Protein AF-A0A511UXM9-F1 (afdb_monomer_lite)

Secondary structure (DSSP, 8-state):
---------TTSSSSTTTSEEEEEETTEEEEEEE-SS-EEEEEE-SS-EEEEEESSS-HHHHHHHHHHS--GGG-

Sequence (75 aa):
MQESINGVNQGNRSLEDEFTEPLEIQGKNIFFKENEVHKQMILLTASYSLTISSSQLSKEELRRILESIDLSVLN

pLDDT: mean 73.9, std 17.39, range [38.75, 91.69]

Radius of gyration: 16.02 Å; chains: 1; bounding box: 49×29×32 Å

Foldseek 3Di:
DDDPDDDDDPPPPPPVVAFDDFDQAPNFTKTWHDDPQKTKIWTDDPPDIDMDIDRPDDPVRVSVVVNPDPCVVVD

Structure (mmCIF, N/CA/C/O backbone):
data_AF-A0A511UXM9-F1
#
_entry.id   AF-A0A511UXM9-F1
#
loop_
_atom_site.group_PDB
_atom_site.id
_atom_site.type_symbol
_atom_site.label_atom_id
_atom_site.label_alt_id
_atom_site.label_comp_id
_atom_site.label_asym_id
_atom_site.label_entity_id
_atom_site.label_seq_id
_atom_site.pdbx_PDB_ins_code
_atom_site.Cartn_x
_atom_site.Cartn_y
_atom_site.Cartn_z
_atom_site.occupancy
_atom_site.B_iso_or_equiv
_atom_site.auth_seq_id
_atom_site.auth_comp_id
_atom_site.auth_asym_id
_atom_site.auth_atom_id
_atom_site.pdbx_PDB_model_num
ATOM 1 N N . MET A 1 1 ? 42.143 22.705 15.891 1.00 45.66 1 MET A N 1
ATOM 2 C CA . MET A 1 1 ? 41.082 21.686 16.002 1.00 45.66 1 MET A CA 1
ATOM 3 C C . MET A 1 1 ? 40.148 21.904 14.831 1.00 45.66 1 MET A C 1
ATOM 5 O O . MET A 1 1 ? 39.518 22.948 14.766 1.00 45.66 1 MET A O 1
ATOM 9 N N . GLN A 1 2 ? 40.179 21.008 13.852 1.00 38.75 2 GLN A N 1
ATOM 10 C CA . GLN A 1 2 ? 39.306 21.046 12.684 1.00 38.75 2 GLN A CA 1
ATOM 11 C C . GLN A 1 2 ? 38.905 19.589 12.469 1.00 38.75 2 GLN A C 1
ATOM 13 O O . GLN A 1 2 ? 39.691 18.784 11.976 1.00 38.75 2 GLN A O 1
ATOM 18 N N . GLU A 1 3 ? 37.763 19.220 13.042 1.00 40.25 3 GLU A N 1
ATOM 19 C CA . GLU A 1 3 ? 37.208 17.876 12.933 1.00 40.25 3 GLU A CA 1
ATOM 20 C C . GLU A 1 3 ? 36.657 17.708 11.518 1.00 40.25 3 GLU A C 1
ATOM 22 O O . GLU A 1 3 ? 35.559 18.153 11.190 1.00 40.25 3 GLU A O 1
ATOM 27 N N . SER A 1 4 ? 37.463 17.098 10.655 1.00 47.31 4 SER A N 1
ATOM 28 C CA . SER A 1 4 ? 37.017 16.582 9.367 1.00 47.31 4 SER A CA 1
ATOM 29 C C . SER A 1 4 ? 36.211 15.311 9.620 1.00 47.31 4 SER A C 1
ATOM 31 O O . SER A 1 4 ? 36.775 14.232 9.804 1.00 47.31 4 SER A O 1
ATOM 33 N N . ILE A 1 5 ? 34.886 15.436 9.662 1.00 44.66 5 ILE A N 1
ATOM 34 C CA . ILE A 1 5 ? 33.990 14.282 9.742 1.00 44.66 5 ILE A CA 1
ATOM 35 C C . ILE A 1 5 ? 33.858 13.682 8.337 1.00 44.66 5 ILE A C 1
ATOM 37 O O . ILE A 1 5 ? 33.204 14.234 7.455 1.00 44.66 5 ILE A O 1
ATOM 41 N N . ASN A 1 6 ? 34.503 12.532 8.145 1.00 44.78 6 ASN A N 1
ATOM 42 C CA . ASN A 1 6 ? 34.155 11.554 7.117 1.00 44.78 6 ASN A CA 1
ATOM 43 C C . ASN A 1 6 ? 32.697 11.093 7.292 1.00 44.78 6 ASN A C 1
ATOM 45 O O . ASN A 1 6 ? 32.288 10.765 8.402 1.00 44.78 6 ASN A O 1
ATOM 49 N N . GLY A 1 7 ? 31.956 10.941 6.194 1.00 39.66 7 GLY A N 1
ATOM 50 C CA . GLY A 1 7 ? 30.650 10.269 6.199 1.00 39.66 7 GLY A CA 1
ATOM 51 C C . GLY A 1 7 ? 29.991 10.298 4.820 1.00 39.66 7 GLY A C 1
ATOM 52 O O . GLY A 1 7 ? 29.159 11.146 4.549 1.00 39.66 7 GLY A O 1
ATOM 53 N N . VAL A 1 8 ? 30.507 9.553 3.839 1.00 42.91 8 VAL A N 1
ATOM 54 C CA . VAL A 1 8 ? 29.960 8.240 3.436 1.00 42.91 8 VAL A CA 1
ATOM 55 C C . VAL A 1 8 ? 28.483 8.311 3.015 1.00 42.91 8 VAL A C 1
ATOM 57 O O . VAL A 1 8 ? 27.596 8.342 3.858 1.00 42.91 8 VAL A O 1
ATOM 60 N N . ASN A 1 9 ? 28.242 8.231 1.698 1.00 44.97 9 ASN A N 1
ATOM 61 C CA . ASN A 1 9 ? 27.048 7.632 1.079 1.00 44.97 9 ASN A CA 1
ATOM 62 C C . ASN A 1 9 ? 25.696 7.912 1.775 1.00 44.97 9 ASN A C 1
ATOM 64 O O . ASN A 1 9 ? 25.060 7.000 2.300 1.00 44.97 9 ASN A O 1
ATOM 68 N N . GLN A 1 10 ? 25.194 9.146 1.709 1.00 42.06 10 GLN A N 1
ATOM 69 C CA . GLN A 1 10 ? 23.818 9.483 2.117 1.00 42.06 10 GLN A CA 1
ATOM 70 C C . GLN A 1 10 ? 22.807 9.408 0.955 1.00 42.06 10 GLN A C 1
ATOM 72 O O . GLN A 1 10 ? 21.859 10.179 0.895 1.00 42.06 10 GLN A O 1
ATOM 77 N N . GLY A 1 11 ? 23.017 8.502 -0.003 1.00 41.03 11 GLY A N 1
ATOM 78 C CA . GLY A 1 11 ? 22.110 8.345 -1.149 1.00 41.03 11 GLY A CA 1
ATOM 79 C C . GLY A 1 11 ? 21.076 7.228 -1.008 1.00 41.03 11 GLY A C 1
ATOM 80 O O . GLY A 1 11 ? 20.082 7.251 -1.717 1.00 41.03 11 GLY A O 1
ATOM 81 N N . ASN A 1 12 ? 21.304 6.242 -0.129 1.00 43.38 12 ASN A N 1
ATOM 82 C CA . ASN A 1 12 ? 20.586 4.959 -0.213 1.00 43.38 12 ASN A CA 1
ATOM 83 C C . ASN A 1 12 ? 20.270 4.284 1.136 1.00 43.38 12 ASN A C 1
ATOM 85 O O . ASN A 1 12 ? 19.953 3.104 1.156 1.00 43.38 12 ASN A O 1
ATOM 89 N N . ARG A 1 13 ? 20.386 4.989 2.272 1.00 42.69 13 ARG A N 1
ATOM 90 C CA . ARG A 1 13 ? 20.273 4.383 3.618 1.00 42.69 13 ARG A CA 1
ATOM 91 C C . ARG A 1 13 ? 19.001 4.708 4.415 1.00 42.69 13 ARG A C 1
ATOM 93 O O . ARG A 1 13 ? 18.899 4.240 5.536 1.00 42.69 13 ARG A O 1
ATOM 100 N N . SER A 1 14 ? 18.050 5.488 3.897 1.00 51.66 14 SER A N 1
ATOM 101 C CA . SER A 1 14 ? 17.002 6.073 4.764 1.00 51.66 14 SER A CA 1
ATOM 102 C C . SER A 1 14 ? 15.596 5.487 4.629 1.00 51.66 14 SER A C 1
ATOM 104 O O . SER A 1 14 ? 14.787 5.691 5.521 1.00 51.66 14 SER A O 1
ATOM 106 N N . LEU A 1 15 ? 15.272 4.755 3.560 1.00 50.88 15 LEU A N 1
ATOM 107 C CA . LEU A 1 15 ? 13.901 4.253 3.372 1.00 50.88 15 LEU A CA 1
ATOM 108 C C . LEU A 1 15 ? 13.670 2.875 4.013 1.00 50.88 15 LEU A C 1
ATOM 110 O O . LEU A 1 15 ? 12.578 2.624 4.510 1.00 50.88 15 LEU A O 1
ATOM 114 N N . GLU A 1 16 ? 14.690 2.013 4.058 1.00 48.97 16 GLU A N 1
ATOM 115 C CA . GLU A 1 16 ? 14.576 0.669 4.654 1.00 48.97 16 GLU A CA 1
ATOM 116 C C . GLU A 1 16 ? 14.510 0.688 6.193 1.00 48.97 16 GLU A C 1
ATOM 118 O O . GLU A 1 16 ? 13.921 -0.209 6.783 1.00 48.97 16 GLU A O 1
ATOM 123 N N . ASP A 1 17 ? 15.058 1.720 6.845 1.00 54.12 17 ASP A N 1
ATOM 124 C CA . ASP A 1 17 ? 15.027 1.869 8.312 1.00 54.12 17 ASP A CA 1
ATOM 125 C C . ASP A 1 17 ? 13.691 2.445 8.823 1.00 54.12 17 ASP A C 1
ATOM 127 O O . ASP A 1 17 ? 13.325 2.273 9.985 1.00 54.12 17 ASP A O 1
ATOM 131 N N . GLU A 1 18 ? 12.941 3.144 7.963 1.00 59.88 18 GLU A N 1
ATOM 132 C CA . GLU A 1 18 ? 11.741 3.879 8.369 1.00 59.88 18 GLU A CA 1
ATOM 133 C C . GLU A 1 18 ? 10.427 3.142 8.091 1.00 59.88 18 GLU A C 1
ATOM 135 O O . GLU A 1 18 ? 9.425 3.462 8.730 1.00 59.88 18 GLU A O 1
ATOM 140 N N . PHE A 1 19 ? 10.397 2.176 7.171 1.00 62.97 19 PHE A N 1
ATOM 141 C CA . PHE A 1 19 ? 9.177 1.460 6.796 1.00 62.97 19 PHE A CA 1
ATOM 142 C C . PHE A 1 19 ? 9.317 -0.043 7.069 1.00 62.97 19 PHE A C 1
ATOM 144 O O . PHE A 1 19 ? 10.311 -0.672 6.725 1.00 62.97 19 PHE A O 1
ATOM 151 N N . THR A 1 20 ? 8.308 -0.623 7.713 1.00 66.69 20 THR A N 1
ATOM 152 C CA . THR A 1 20 ? 8.236 -2.046 8.062 1.00 66.69 20 THR A CA 1
ATOM 153 C C . THR A 1 20 ? 7.901 -2.918 6.841 1.00 66.69 20 THR A C 1
ATOM 155 O O . THR A 1 20 ? 7.420 -2.409 5.829 1.00 66.69 20 THR A O 1
ATOM 158 N N . GLU A 1 21 ? 8.154 -4.229 6.994 1.00 63.38 21 GLU A N 1
ATOM 159 C CA . GLU A 1 21 ? 8.016 -5.367 6.060 1.00 63.38 21 GLU A CA 1
ATOM 160 C C . GLU A 1 21 ? 7.313 -5.121 4.704 1.00 63.38 21 GLU A C 1
ATOM 162 O O . GLU A 1 21 ? 6.190 -4.602 4.668 1.00 63.38 21 GLU A O 1
ATOM 167 N N . PRO A 1 22 ? 7.907 -5.593 3.587 1.00 71.06 22 PRO A N 1
ATOM 168 C CA . PRO A 1 22 ? 7.337 -5.421 2.257 1.00 71.06 22 PRO A CA 1
ATOM 169 C C . PRO A 1 22 ? 6.008 -6.174 2.118 1.00 71.06 22 PRO A C 1
ATOM 171 O O . PRO A 1 22 ? 5.914 -7.382 2.335 1.00 71.06 22 PRO A O 1
ATOM 174 N N . LEU A 1 23 ? 4.971 -5.442 1.723 1.00 82.56 23 LEU A N 1
ATOM 175 C CA . LEU A 1 23 ? 3.677 -5.964 1.303 1.00 82.56 23 LEU A CA 1
ATOM 176 C C . LEU A 1 23 ? 3.649 -6.007 -0.216 1.00 82.56 23 LEU A C 1
ATOM 178 O O . LEU A 1 23 ? 3.921 -5.004 -0.872 1.00 82.56 23 LEU A O 1
ATOM 182 N N . GLU A 1 24 ? 3.254 -7.140 -0.779 1.00 84.69 24 GLU A N 1
ATOM 183 C CA . GLU A 1 24 ? 3.019 -7.222 -2.214 1.00 84.69 24 GLU A CA 1
ATOM 184 C C . GLU A 1 24 ? 1.580 -6.796 -2.533 1.00 84.69 24 GLU A C 1
ATOM 186 O O . GLU A 1 24 ? 0.615 -7.412 -2.071 1.00 84.69 24 GLU A O 1
ATOM 191 N N . ILE A 1 25 ? 1.435 -5.730 -3.324 1.00 84.44 25 ILE A N 1
ATOM 192 C CA . ILE A 1 25 ? 0.154 -5.279 -3.881 1.00 84.44 25 ILE A CA 1
ATOM 193 C C . ILE A 1 25 ? 0.298 -5.230 -5.398 1.00 84.44 25 ILE A C 1
ATOM 195 O O . ILE A 1 25 ? 1.141 -4.501 -5.914 1.00 84.44 25 ILE A O 1
ATOM 199 N N . GLN A 1 26 ? -0.518 -6.007 -6.117 1.00 85.62 26 GLN A N 1
ATOM 200 C CA . GLN A 1 26 ? -0.499 -6.080 -7.588 1.00 85.62 26 GLN A CA 1
ATOM 201 C C . GLN A 1 26 ? 0.909 -6.357 -8.173 1.00 85.62 26 GLN A C 1
ATOM 203 O O . GLN A 1 26 ? 1.282 -5.812 -9.211 1.00 85.62 26 GLN A O 1
ATOM 208 N N . GLY A 1 27 ? 1.722 -7.175 -7.491 1.00 84.31 27 GLY A N 1
ATOM 209 C CA . GLY A 1 27 ? 3.100 -7.486 -7.900 1.00 84.31 27 GLY A CA 1
ATOM 210 C C . GLY A 1 27 ? 4.109 -6.349 -7.683 1.00 84.31 27 GLY A C 1
ATOM 211 O O . GLY A 1 27 ? 5.217 -6.398 -8.218 1.00 84.31 27 GLY A O 1
ATOM 212 N N . LYS A 1 28 ? 3.741 -5.304 -6.931 1.00 84.81 28 LYS A N 1
ATOM 213 C CA . LYS A 1 28 ? 4.627 -4.204 -6.536 1.00 84.81 28 LYS A CA 1
ATOM 214 C C . LYS A 1 28 ? 4.917 -4.276 -5.037 1.00 84.81 28 LYS A C 1
ATOM 216 O O . LYS A 1 28 ? 4.028 -4.576 -4.240 1.00 84.81 28 LYS A O 1
ATOM 221 N N . ASN A 1 29 ? 6.155 -3.950 -4.666 1.00 85.88 29 ASN A N 1
ATOM 222 C CA . ASN A 1 29 ? 6.571 -3.856 -3.270 1.00 85.88 29 ASN A CA 1
ATOM 223 C C . ASN A 1 29 ? 6.083 -2.541 -2.665 1.00 85.88 29 ASN A C 1
ATOM 225 O O . ASN A 1 29 ? 6.453 -1.454 -3.115 1.00 85.88 29 ASN A O 1
ATOM 229 N N . ILE A 1 30 ? 5.260 -2.662 -1.634 1.00 86.62 30 ILE A N 1
ATOM 230 C CA . ILE A 1 30 ? 4.714 -1.558 -0.860 1.00 86.62 30 ILE A CA 1
ATOM 231 C C . ILE A 1 30 ? 5.242 -1.661 0.556 1.00 86.62 30 ILE A C 1
ATOM 233 O O .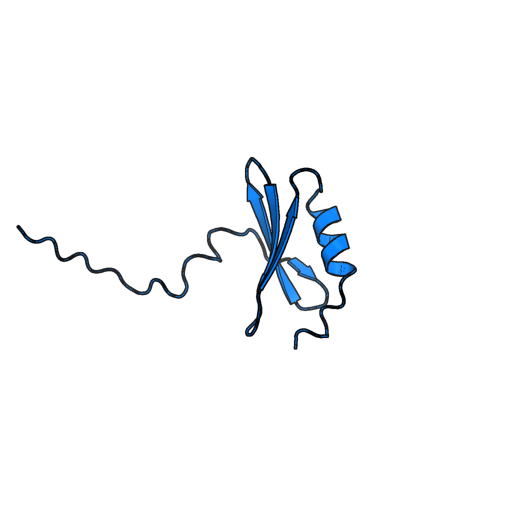 ILE A 1 30 ? 5.208 -2.726 1.165 1.00 86.62 30 ILE A O 1
ATOM 237 N N . PHE A 1 31 ? 5.664 -0.538 1.111 1.00 87.06 31 PHE A N 1
ATOM 238 C CA . PHE A 1 31 ? 6.179 -0.488 2.468 1.00 87.06 31 PHE A CA 1
ATOM 239 C C . PHE A 1 31 ? 5.178 0.222 3.368 1.00 87.06 31 PHE A C 1
ATOM 241 O O . PHE A 1 31 ? 4.552 1.208 2.969 1.00 87.06 31 PHE A O 1
ATOM 248 N N . PHE A 1 32 ? 5.000 -0.292 4.581 1.00 86.81 32 PHE A N 1
ATOM 249 C CA . PHE A 1 32 ? 4.073 0.273 5.556 1.00 86.81 32 PHE A CA 1
ATOM 250 C C . PHE A 1 32 ? 4.845 0.872 6.723 1.00 86.81 32 PHE A C 1
ATOM 252 O O . PHE A 1 32 ? 5.758 0.247 7.243 1.00 86.81 32 PHE A O 1
ATOM 259 N N . LYS A 1 33 ? 4.449 2.058 7.175 1.00 86.75 33 LYS A N 1
ATOM 260 C CA . LYS A 1 33 ? 4.979 2.694 8.380 1.00 86.75 33 LYS A CA 1
ATOM 261 C C . LYS A 1 33 ? 3.826 3.154 9.251 1.00 86.75 33 LYS A C 1
ATOM 263 O O . LYS A 1 33 ? 2.931 3.852 8.782 1.00 86.75 33 LYS A O 1
ATOM 268 N N . GLU A 1 34 ? 3.878 2.804 10.526 1.00 81.50 34 GLU A N 1
ATOM 269 C CA . GLU A 1 34 ? 3.010 3.368 11.554 1.00 81.50 34 GLU A CA 1
ATOM 270 C C . GLU A 1 34 ? 3.867 4.187 12.516 1.00 81.50 34 GLU A C 1
ATOM 272 O O . GLU A 1 34 ? 4.878 3.708 13.025 1.00 81.50 34 GLU A O 1
ATOM 277 N N . ASN A 1 35 ? 3.482 5.440 12.729 1.00 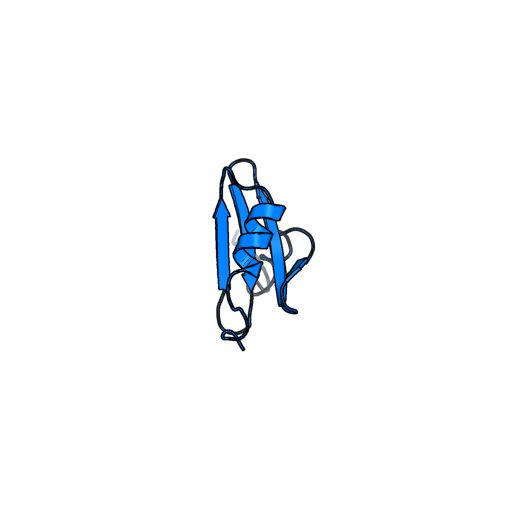78.56 35 ASN A N 1
ATOM 278 C CA . ASN A 1 35 ? 4.000 6.278 13.803 1.00 78.56 35 ASN A CA 1
ATOM 279 C C . ASN A 1 35 ? 2.836 6.709 14.711 1.00 78.56 35 ASN A C 1
ATOM 281 O O . ASN A 1 35 ? 1.676 6.446 14.399 1.00 78.56 35 ASN A O 1
ATOM 285 N N . GLU A 1 36 ? 3.131 7.377 15.829 1.00 72.38 36 GLU A N 1
ATOM 286 C CA . GLU A 1 36 ? 2.121 7.742 16.841 1.00 72.38 36 GLU A CA 1
ATOM 287 C C . GLU A 1 36 ? 0.959 8.599 16.300 1.00 72.38 36 GLU A C 1
ATOM 289 O O . GLU A 1 36 ? -0.095 8.672 16.927 1.00 72.38 36 GLU A O 1
ATOM 294 N N . VAL A 1 37 ? 1.128 9.244 15.141 1.00 76.56 37 VAL A N 1
ATOM 295 C CA . VAL A 1 37 ? 0.163 10.208 14.587 1.00 76.56 37 VAL A CA 1
ATOM 296 C C . VAL A 1 37 ? -0.495 9.696 13.300 1.00 76.56 37 VAL A C 1
ATOM 298 O O . VAL A 1 37 ? -1.650 10.020 13.014 1.00 76.56 37 VAL A O 1
ATOM 301 N N . HIS A 1 38 ? 0.215 8.889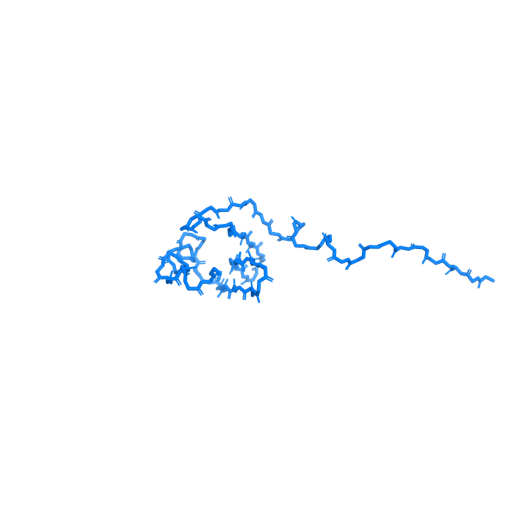 12.512 1.00 84.38 38 HIS A N 1
ATOM 302 C CA . HIS A 1 38 ? -0.198 8.471 11.179 1.00 84.38 38 HIS A CA 1
ATOM 303 C C . HIS A 1 38 ? 0.241 7.050 10.831 1.00 84.38 38 HIS A C 1
ATOM 305 O O . HIS A 1 38 ? 1.340 6.593 11.144 1.00 84.38 38 HIS A O 1
ATOM 311 N N . LYS A 1 39 ? -0.610 6.404 10.042 1.00 87.62 39 LYS A N 1
ATOM 312 C CA . LYS A 1 39 ? -0.326 5.196 9.276 1.00 87.62 39 LYS A CA 1
ATOM 313 C C . LYS A 1 39 ? -0.075 5.597 7.831 1.00 87.62 39 LYS A C 1
ATOM 315 O O . LYS A 1 39 ? -0.826 6.397 7.270 1.00 87.62 39 LYS A O 1
ATOM 320 N N . GLN A 1 40 ? 0.988 5.077 7.236 1.00 87.62 40 GLN A N 1
ATOM 321 C CA . GLN A 1 40 ? 1.441 5.441 5.899 1.00 87.62 40 GLN A CA 1
ATOM 322 C C . GLN A 1 40 ? 1.774 4.183 5.095 1.00 87.62 40 GLN A C 1
ATOM 324 O O . GLN A 1 40 ? 2.400 3.261 5.613 1.00 87.62 40 GLN A O 1
ATOM 329 N N . MET A 1 41 ? 1.382 4.153 3.823 1.00 89.25 41 MET A N 1
ATOM 330 C CA . MET A 1 41 ? 1.867 3.174 2.849 1.00 89.25 41 MET A CA 1
ATOM 331 C C . MET A 1 41 ? 2.542 3.903 1.701 1.00 89.25 41 MET A C 1
ATOM 333 O O . MET A 1 41 ? 1.996 4.880 1.186 1.00 89.25 41 MET A O 1
ATOM 337 N N . ILE A 1 42 ? 3.719 3.423 1.314 1.00 87.06 42 ILE A N 1
ATOM 338 C CA . ILE A 1 42 ? 4.507 3.986 0.224 1.00 87.06 42 ILE A CA 1
ATOM 339 C C . ILE A 1 42 ? 4.801 2.921 -0.829 1.00 87.06 42 ILE A C 1
ATOM 341 O O . ILE A 1 42 ? 5.326 1.847 -0.533 1.00 87.06 42 ILE A O 1
ATOM 345 N N . LEU A 1 43 ? 4.462 3.240 -2.073 1.00 84.94 43 LEU A N 1
ATOM 346 C CA . LEU A 1 43 ? 4.947 2.558 -3.262 1.00 84.94 43 LEU A CA 1
ATOM 347 C C . LEU A 1 43 ? 6.161 3.320 -3.777 1.00 84.94 43 LEU A C 1
ATOM 349 O O . LEU A 1 43 ? 6.057 4.504 -4.103 1.00 84.94 43 LEU A O 1
ATOM 353 N N . LEU A 1 44 ? 7.290 2.631 -3.882 1.00 82.25 44 LEU A N 1
ATOM 354 C CA . LEU A 1 44 ? 8.504 3.158 -4.488 1.00 82.25 44 LEU A CA 1
ATOM 355 C C . LEU A 1 44 ? 8.739 2.450 -5.817 1.00 82.25 44 LEU A C 1
ATOM 357 O O . LEU A 1 44 ? 8.740 1.222 -5.884 1.00 82.25 44 LEU A O 1
ATOM 361 N N . THR A 1 45 ? 8.967 3.225 -6.869 1.00 78.44 45 THR A N 1
ATOM 362 C CA . THR A 1 45 ? 9.410 2.703 -8.166 1.00 78.44 45 THR A CA 1
ATOM 363 C C . THR A 1 45 ? 10.622 3.467 -8.667 1.00 78.44 45 THR A C 1
ATOM 365 O O . THR A 1 45 ? 11.080 4.414 -8.032 1.00 78.44 45 THR A O 1
ATOM 368 N N . ALA A 1 46 ? 11.129 3.070 -9.835 1.00 76.00 46 ALA A N 1
ATOM 369 C CA . ALA A 1 46 ? 12.228 3.761 -10.493 1.00 76.00 46 ALA A CA 1
ATOM 370 C C . ALA A 1 46 ? 11.890 5.209 -10.896 1.00 76.00 46 ALA A C 1
ATOM 372 O O . ALA A 1 46 ? 12.803 6.022 -11.023 1.00 76.00 46 ALA A O 1
ATOM 373 N N . SER A 1 47 ? 10.611 5.539 -11.110 1.00 76.31 47 SER A N 1
ATOM 374 C CA . SER A 1 47 ? 10.214 6.807 -11.743 1.00 76.31 47 SER A CA 1
ATOM 375 C C . SER A 1 47 ? 9.372 7.718 -10.857 1.00 76.31 47 SER A C 1
ATOM 377 O O . SER A 1 47 ? 9.324 8.922 -11.099 1.00 76.31 47 SER A O 1
ATOM 379 N N . TYR A 1 48 ? 8.711 7.181 -9.836 1.00 77.25 48 TYR A N 1
ATOM 380 C CA . TYR A 1 48 ? 7.863 7.960 -8.937 1.00 77.25 48 TYR A CA 1
ATOM 381 C C . TYR A 1 48 ? 7.694 7.241 -7.590 1.00 77.25 48 TYR A C 1
ATOM 383 O O . TYR A 1 48 ? 7.905 6.029 -7.465 1.00 77.25 48 TYR A O 1
ATOM 391 N N . SER A 1 49 ? 7.263 7.999 -6.585 1.00 81.38 49 SER A N 1
ATOM 392 C CA . SER A 1 49 ? 6.777 7.471 -5.316 1.00 81.38 49 SER A CA 1
ATOM 393 C C . SER A 1 49 ? 5.312 7.853 -5.126 1.00 81.38 49 SER A C 1
ATOM 395 O O . SER A 1 49 ? 4.898 8.966 -5.450 1.00 81.38 49 SER A O 1
ATOM 397 N N . LEU A 1 50 ? 4.510 6.917 -4.623 1.00 83.25 50 LEU A N 1
ATOM 398 C CA . LEU A 1 50 ? 3.123 7.166 -4.237 1.00 83.25 50 LEU A CA 1
ATOM 399 C C . LEU A 1 50 ? 2.987 6.878 -2.747 1.00 83.25 50 LEU A C 1
ATOM 401 O O . LEU A 1 50 ? 3.216 5.751 -2.318 1.00 83.25 50 LEU A O 1
ATOM 405 N N . THR A 1 51 ? 2.578 7.882 -1.979 1.00 87.44 51 THR A N 1
ATOM 406 C CA . THR A 1 51 ? 2.365 7.755 -0.536 1.00 87.44 51 THR A CA 1
ATOM 407 C C . THR A 1 51 ? 0.910 8.039 -0.209 1.00 87.44 51 THR A C 1
ATOM 409 O O . THR A 1 51 ? 0.391 9.097 -0.562 1.00 87.44 51 THR A O 1
ATOM 412 N N . ILE A 1 52 ? 0.273 7.128 0.520 1.00 86.75 52 ILE A N 1
ATOM 413 C CA . ILE A 1 52 ? -1.015 7.373 1.171 1.00 86.75 52 ILE A CA 1
ATOM 414 C C . ILE A 1 52 ? -0.824 7.378 2.683 1.00 86.75 52 ILE A C 1
ATOM 416 O O . ILE A 1 52 ? -0.108 6.542 3.234 1.00 86.75 52 ILE A O 1
ATOM 420 N N . SER A 1 53 ? -1.451 8.334 3.359 1.00 89.81 53 SER A N 1
ATOM 421 C CA . SER A 1 53 ? -1.365 8.491 4.807 1.00 89.81 53 SER A CA 1
ATOM 422 C C . SER A 1 53 ? -2.739 8.734 5.418 1.00 89.81 53 SER A C 1
ATOM 424 O O . SER A 1 53 ? -3.595 9.396 4.834 1.00 89.81 53 SER A O 1
ATOM 426 N N . SER A 1 54 ? -2.964 8.190 6.611 1.00 89.56 54 SER A N 1
ATOM 427 C CA . SER A 1 54 ? -4.174 8.436 7.392 1.00 89.56 54 SER A CA 1
ATOM 428 C C . SER A 1 54 ? -3.895 8.292 8.882 1.00 89.56 54 SER A C 1
ATOM 430 O O . SER A 1 54 ? -3.105 7.451 9.293 1.00 89.56 54 SER A O 1
ATOM 432 N N . SER A 1 55 ? -4.549 9.107 9.707 1.00 89.31 55 SER A N 1
ATOM 433 C CA . SER A 1 55 ? -4.561 8.941 11.168 1.00 89.31 55 SER A CA 1
ATOM 434 C C . SER A 1 55 ? -5.677 8.009 11.657 1.00 89.31 55 SER A C 1
ATOM 436 O O . SER A 1 55 ? -5.655 7.580 12.805 1.00 89.31 55 SER A O 1
ATOM 438 N N . GLN A 1 56 ? -6.655 7.687 10.801 1.00 88.38 56 GLN A N 1
ATOM 439 C CA . GLN A 1 56 ? -7.848 6.917 11.176 1.00 88.38 56 GLN A CA 1
ATOM 440 C C . GLN A 1 56 ? -7.854 5.517 10.558 1.00 88.38 56 GLN A C 1
ATOM 442 O O . GLN A 1 56 ? -8.206 4.550 11.229 1.00 88.38 56 GLN A O 1
ATOM 447 N N . LEU A 1 57 ? -7.438 5.403 9.294 1.00 89.69 57 LEU A N 1
ATOM 448 C CA . LEU A 1 57 ? -7.535 4.157 8.537 1.00 89.69 57 LEU A CA 1
ATOM 449 C C . LEU A 1 57 ? -6.474 3.154 8.975 1.00 89.69 57 LEU A C 1
ATOM 451 O O . LEU A 1 57 ? -5.299 3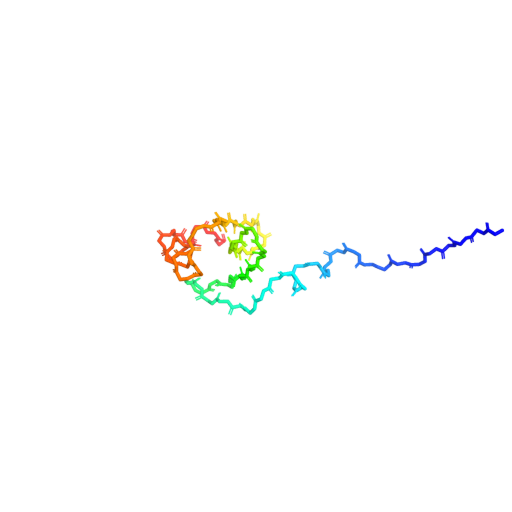.487 9.108 1.00 89.69 57 LEU A O 1
ATOM 455 N N . SER A 1 58 ? -6.888 1.912 9.180 1.00 89.81 58 SER A N 1
ATOM 456 C CA . SER A 1 58 ? -6.008 0.780 9.467 1.00 89.81 58 SER A CA 1
ATOM 457 C C . SER A 1 58 ? -5.085 0.431 8.289 1.00 89.81 58 SER A C 1
ATOM 459 O O . SER A 1 58 ? -5.311 0.835 7.148 1.00 89.81 5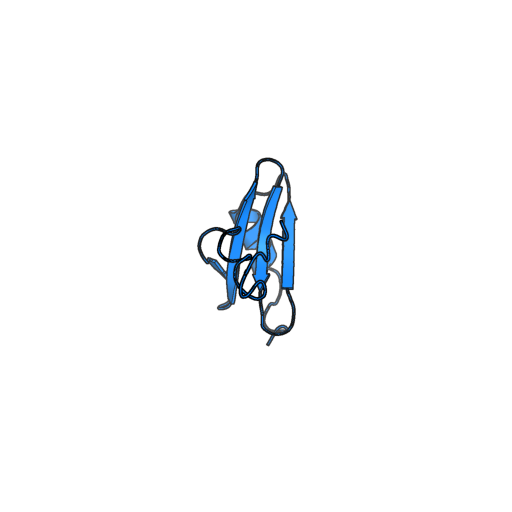8 SER A O 1
ATOM 461 N N . LYS A 1 59 ? -4.047 -0.378 8.556 1.00 87.62 59 LYS A N 1
ATOM 462 C CA . LYS A 1 59 ? -3.152 -0.932 7.524 1.00 87.62 59 LYS A CA 1
ATOM 463 C C . LYS A 1 59 ? -3.927 -1.653 6.415 1.00 87.62 59 LYS A C 1
ATOM 465 O O . LYS A 1 59 ? -3.612 -1.483 5.243 1.00 87.62 59 LYS A O 1
ATOM 470 N N . GLU A 1 60 ? -4.946 -2.434 6.774 1.00 89.62 60 GLU A N 1
ATOM 471 C CA . GLU A 1 60 ? -5.785 -3.148 5.804 1.00 89.62 60 GLU A CA 1
ATOM 472 C C . GLU A 1 60 ? -6.639 -2.205 4.951 1.00 89.62 60 GLU A C 1
ATOM 474 O O . GLU A 1 60 ? -6.807 -2.438 3.757 1.00 89.62 60 GLU A O 1
ATOM 479 N N . GLU A 1 61 ? -7.156 -1.120 5.523 1.00 91.69 61 GLU A N 1
ATOM 480 C CA . GLU A 1 61 ? -7.921 -0.127 4.762 1.00 91.69 61 GLU A CA 1
ATOM 481 C C . GLU A 1 61 ? -7.033 0.656 3.796 1.00 91.69 61 GLU A C 1
ATOM 483 O O . GLU A 1 61 ? -7.393 0.822 2.632 1.00 91.69 61 GLU A O 1
ATOM 488 N N . LEU A 1 62 ? -5.846 1.075 4.243 1.00 90.81 62 LEU A N 1
ATOM 489 C CA . LEU A 1 62 ? -4.850 1.697 3.367 1.00 90.81 62 LEU A CA 1
ATOM 490 C C . LEU A 1 62 ? -4.436 0.740 2.241 1.00 90.81 62 LEU A C 1
ATOM 492 O O . LEU A 1 62 ? -4.348 1.148 1.083 1.00 90.81 62 LEU A O 1
ATOM 496 N N . ARG A 1 63 ? -4.273 -0.551 2.550 1.00 88.81 63 ARG A N 1
ATOM 497 C CA . ARG A 1 63 ? -4.006 -1.587 1.550 1.00 88.81 63 ARG A CA 1
ATOM 498 C C . ARG A 1 63 ? -5.122 -1.661 0.511 1.00 88.81 63 ARG A C 1
ATOM 500 O O . ARG A 1 63 ? -4.818 -1.630 -0.675 1.00 88.81 63 ARG A O 1
ATOM 507 N N . ARG A 1 64 ? -6.392 -1.700 0.929 1.00 91.25 64 ARG A N 1
ATOM 508 C CA . ARG A 1 64 ? -7.544 -1.728 0.006 1.00 91.25 64 ARG A CA 1
ATOM 509 C C . ARG A 1 64 ? -7.605 -0.497 -0.897 1.00 91.25 64 ARG A C 1
ATOM 511 O O . ARG A 1 64 ? -8.016 -0.612 -2.045 1.00 91.25 64 ARG A O 1
ATOM 518 N N . ILE A 1 65 ? -7.199 0.670 -0.392 1.00 89.62 65 ILE A N 1
ATOM 519 C CA . ILE A 1 65 ? -7.097 1.896 -1.197 1.00 89.62 65 ILE A CA 1
ATOM 520 C C . ILE A 1 65 ? -6.006 1.751 -2.261 1.00 89.62 65 ILE A C 1
ATOM 522 O O . ILE A 1 65 ? -6.237 2.094 -3.412 1.00 89.62 65 ILE A O 1
ATOM 526 N N . LEU A 1 66 ? -4.832 1.219 -1.918 1.00 86.88 66 LEU A N 1
ATOM 527 C CA . LEU A 1 66 ? -3.791 0.961 -2.921 1.00 86.88 66 LEU A CA 1
ATOM 528 C C . LEU A 1 66 ? -4.179 -0.149 -3.904 1.00 86.88 66 LEU A C 1
ATOM 530 O O . LEU A 1 66 ? -3.837 -0.064 -5.077 1.00 86.88 66 LEU A O 1
ATOM 534 N N . GLU A 1 67 ? -4.911 -1.167 -3.454 1.00 88.25 67 GLU A N 1
ATOM 535 C CA . GLU A 1 67 ? -5.454 -2.228 -4.310 1.00 88.25 67 GLU A CA 1
ATOM 536 C C . GLU A 1 67 ? -6.529 -1.718 -5.282 1.00 88.25 67 GLU A C 1
ATOM 538 O O . GLU A 1 67 ? -6.715 -2.324 -6.334 1.00 88.25 67 GLU A O 1
ATOM 543 N N . SER A 1 68 ? -7.224 -0.618 -4.967 1.00 89.00 68 SER A N 1
ATOM 544 C CA . SER A 1 68 ? -8.245 -0.034 -5.848 1.00 89.00 68 SER A CA 1
ATOM 545 C C . SER A 1 68 ? -7.681 0.920 -6.904 1.00 89.00 68 SER A C 1
ATOM 547 O O . SER A 1 68 ? -8.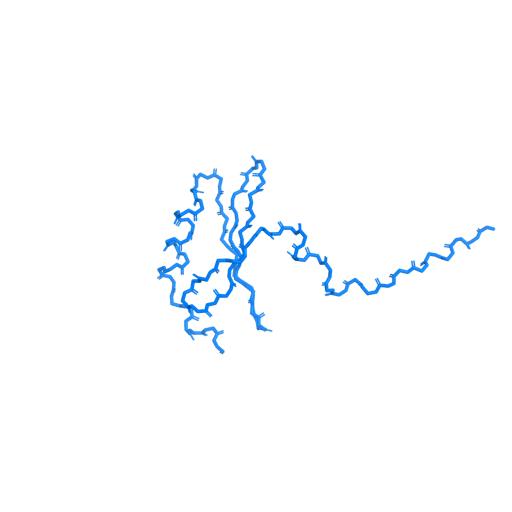391 1.275 -7.845 1.00 89.00 68 SER A O 1
ATOM 549 N N . ILE A 1 69 ? -6.415 1.324 -6.771 1.00 86.44 69 ILE A N 1
ATOM 550 C CA . ILE A 1 69 ? -5.706 2.128 -7.767 1.00 86.44 69 ILE A CA 1
ATOM 551 C C . ILE A 1 69 ? -5.104 1.180 -8.804 1.00 86.44 69 ILE A C 1
ATOM 553 O O . ILE A 1 69 ? -4.463 0.192 -8.454 1.00 86.44 69 ILE A O 1
ATOM 557 N N . ASP A 1 70 ? -5.269 1.492 -10.088 1.00 84.19 70 ASP A N 1
ATOM 558 C CA . ASP A 1 70 ? -4.561 0.776 -11.147 1.00 84.19 70 ASP A CA 1
ATOM 559 C C . ASP A 1 70 ? -3.072 1.150 -11.118 1.00 84.19 70 ASP A C 1
ATOM 561 O O . ASP A 1 70 ? -2.679 2.237 -11.542 1.00 84.19 70 ASP A O 1
ATOM 565 N N . LEU A 1 71 ? -2.241 0.250 -10.587 1.00 80.00 71 LEU A N 1
ATOM 566 C CA . LEU A 1 71 ? -0.791 0.437 -10.503 1.00 80.00 71 LEU A CA 1
ATOM 567 C C . LEU A 1 71 ? -0.067 -0.033 -11.775 1.00 80.00 71 LEU A C 1
ATOM 569 O O . LEU A 1 71 ? 1.157 0.069 -11.852 1.00 80.00 71 LEU A O 1
ATOM 573 N N . SER A 1 72 ? -0.777 -0.554 -12.782 1.00 76.88 72 SER A N 1
ATOM 574 C CA . SER A 1 72 ? -0.161 -1.020 -14.033 1.00 76.88 72 SER A CA 1
ATOM 575 C C . SER A 1 72 ? 0.354 0.125 -14.908 1.00 76.88 72 SER A C 1
ATOM 577 O O . SER A 1 72 ? 1.325 -0.051 -15.646 1.00 76.88 72 SER A O 1
ATOM 579 N N . VAL A 1 73 ? -0.227 1.320 -14.759 1.00 71.31 73 VAL A N 1
ATOM 580 C CA . VAL A 1 73 ? 0.185 2.563 -15.441 1.00 71.31 73 VAL A CA 1
ATOM 581 C C . VAL A 1 73 ? 1.560 3.069 -15.009 1.00 71.31 73 VAL A C 1
ATOM 583 O O . VAL A 1 73 ? 2.056 4.068 -15.520 1.00 71.31 73 VAL A O 1
ATOM 586 N N . LEU A 1 74 ? 2.157 2.391 -14.038 1.00 68.38 74 LEU A N 1
ATOM 587 C CA . LEU A 1 74 ? 3.356 2.800 -13.346 1.00 68.38 74 LEU A CA 1
ATOM 588 C C . LEU A 1 74 ? 4.601 1.975 -13.733 1.00 68.38 74 LEU A C 1
ATOM 590 O O . LEU A 1 74 ? 5.565 1.884 -12.966 1.00 68.38 74 LEU A O 1
ATOM 594 N N . ASN A 1 75 ? 4.539 1.316 -14.891 1.00 59.09 75 ASN A N 1
ATOM 595 C CA . ASN A 1 75 ? 5.647 0.573 -15.492 1.00 59.09 75 ASN A CA 1
ATOM 596 C C . ASN A 1 75 ? 6.609 1.476 -16.262 1.00 59.09 75 ASN A C 1
ATOM 598 O O . ASN A 1 75 ? 6.130 2.386 -16.973 1.00 59.09 75 ASN A O 1
#

Organism: NCBI:txid227865